Protein AF-A0A317QRP1-F1 (afdb_monomer_lite)

Radius of gyration: 17.44 Å; chains: 1; bounding box: 38×17×51 Å

pLDDT: mean 96.58, std 3.31, range [70.5, 98.56]

Structure (mmCIF, N/CA/C/O backbone):
data_AF-A0A317QRP1-F1
#
_entry.id   AF-A0A317QRP1-F1
#
loop_
_atom_site.group_PDB
_atom_site.id
_atom_site.type_symbol
_atom_site.label_atom_id
_atom_site.label_alt_id
_atom_site.label_comp_id
_atom_site.label_asym_id
_atom_site.label_entity_id
_atom_site.label_seq_id
_atom_site.pdbx_PDB_ins_code
_atom_site.Cartn_x
_atom_site.Cartn_y
_atom_site.Cartn_z
_atom_site.occupancy
_atom_site.B_iso_or_equiv
_atom_site.auth_seq_id
_atom_site.auth_comp_id
_atom_site.auth_asym_id
_atom_site.auth_atom_id
_atom_site.pdbx_PDB_model_num
ATOM 1 N N . MET A 1 1 ? 5.384 5.061 7.048 1.00 94.00 1 MET A N 1
ATOM 2 C CA . MET A 1 1 ? 4.164 5.455 7.794 1.00 94.00 1 MET A CA 1
ATOM 3 C C . MET A 1 1 ? 3.035 4.505 7.427 1.00 94.00 1 MET A C 1
ATOM 5 O O . MET A 1 1 ? 3.038 4.067 6.279 1.00 94.00 1 MET A O 1
ATOM 9 N N . PRO A 1 2 ? 2.108 4.182 8.346 1.00 97.81 2 PRO A N 1
ATOM 10 C CA . PRO A 1 2 ? 0.932 3.372 8.033 1.00 97.81 2 PRO A CA 1
ATOM 11 C C . PRO A 1 2 ? 0.092 3.996 6.920 1.00 97.81 2 PRO A C 1
ATOM 13 O O . PRO A 1 2 ? 0.009 5.221 6.827 1.00 97.81 2 PRO A O 1
ATOM 16 N N . GLN A 1 3 ? -0.564 3.168 6.108 1.00 96.88 3 GLN A N 1
ATOM 17 C CA . GLN A 1 3 ? -1.478 3.639 5.063 1.00 96.88 3 GLN A CA 1
ATOM 18 C C . GLN A 1 3 ? -2.864 2.992 5.176 1.00 96.88 3 GLN A C 1
ATOM 20 O O . GLN A 1 3 ? -3.000 1.866 5.650 1.00 96.88 3 GLN A O 1
ATOM 25 N N . LEU A 1 4 ? -3.896 3.702 4.720 1.00 97.88 4 LEU A N 1
ATOM 26 C CA . LEU A 1 4 ? -5.253 3.180 4.578 1.00 97.88 4 LEU A CA 1
ATOM 27 C C . LEU A 1 4 ? -5.610 3.085 3.098 1.00 97.88 4 LEU A C 1
ATOM 29 O O . LEU A 1 4 ? -5.580 4.089 2.388 1.00 97.88 4 LEU A O 1
ATOM 33 N N . VAL A 1 5 ? -6.000 1.893 2.652 1.00 97.94 5 VAL A N 1
ATOM 34 C CA . VAL A 1 5 ? -6.439 1.644 1.278 1.00 97.94 5 VAL A CA 1
ATOM 35 C C . VAL A 1 5 ? -7.933 1.342 1.254 1.00 97.94 5 VAL A C 1
ATOM 37 O O . VAL A 1 5 ? -8.413 0.418 1.912 1.00 97.94 5 VAL A O 1
ATOM 40 N N . VAL A 1 6 ? -8.678 2.095 0.445 1.00 97.88 6 VAL A N 1
ATOM 41 C CA . VAL A 1 6 ? -10.045 1.719 0.072 1.00 97.88 6 VAL A CA 1
ATOM 42 C C . VAL A 1 6 ? -9.962 0.810 -1.148 1.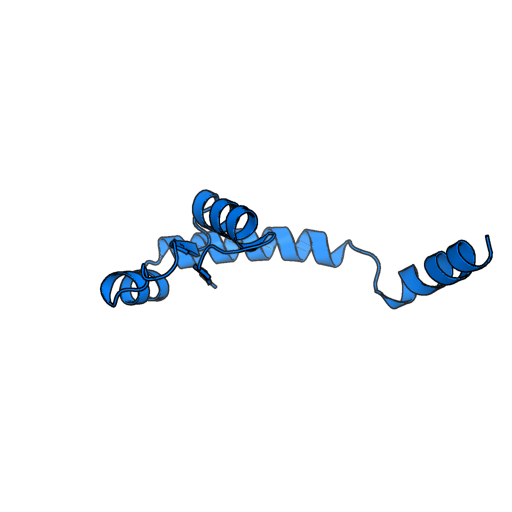00 97.88 6 VAL A C 1
ATOM 44 O O . VAL A 1 6 ? -9.595 1.252 -2.244 1.00 97.88 6 VAL A O 1
ATOM 47 N N . ARG A 1 7 ? -10.293 -0.469 -0.954 1.00 97.25 7 ARG A N 1
ATOM 48 C CA . ARG A 1 7 ? -10.365 -1.462 -2.027 1.00 97.25 7 ARG A CA 1
ATOM 49 C C . ARG A 1 7 ? -11.307 -0.959 -3.115 1.00 97.25 7 ARG A C 1
ATOM 51 O O . ARG A 1 7 ? -12.341 -0.348 -2.853 1.00 97.25 7 ARG A O 1
ATOM 58 N N . GLY A 1 8 ? -10.951 -1.224 -4.362 1.00 94.00 8 GLY A N 1
ATOM 59 C CA . GLY A 1 8 ? -11.729 -0.771 -5.504 1.00 94.00 8 GLY A CA 1
ATOM 60 C C . GLY A 1 8 ? -11.257 -1.413 -6.794 1.00 94.00 8 GLY A C 1
ATOM 61 O O . GLY A 1 8 ? -10.553 -2.419 -6.769 1.00 94.00 8 GLY A O 1
ATOM 62 N N . ALA A 1 9 ? -11.669 -0.824 -7.913 1.00 92.00 9 ALA A N 1
ATOM 63 C CA . ALA A 1 9 ? -11.278 -1.281 -9.238 1.00 92.00 9 ALA A CA 1
ATOM 64 C C . ALA A 1 9 ? -9.755 -1.238 -9.447 1.00 92.00 9 ALA A C 1
ATOM 66 O O . ALA A 1 9 ? -9.056 -0.408 -8.856 1.00 92.00 9 ALA A O 1
ATOM 67 N N . GLY A 1 10 ? -9.283 -2.102 -10.345 1.00 92.06 10 GLY A N 1
ATOM 68 C CA . GLY A 1 10 ? -7.870 -2.248 -10.668 1.00 92.06 10 GLY A CA 1
ATOM 69 C C . GLY A 1 10 ? -7.097 -2.970 -9.569 1.00 92.06 10 GLY A C 1
ATOM 70 O O . GLY A 1 10 ? -7.605 -3.870 -8.902 1.00 92.06 10 GLY A O 1
ATOM 71 N N . ASP A 1 11 ? -5.857 -2.550 -9.383 1.00 95.25 11 ASP A N 1
ATOM 72 C CA . ASP A 1 11 ? -4.908 -3.123 -8.434 1.00 95.25 11 ASP A CA 1
ATOM 73 C C . ASP A 1 11 ? -5.148 -2.690 -6.980 1.00 95.25 11 ASP A C 1
ATOM 75 O O . ASP A 1 11 ? -4.593 -3.296 -6.069 1.00 95.25 11 ASP A O 1
ATOM 79 N N . ARG A 1 12 ? -6.015 -1.698 -6.721 1.00 94.88 12 ARG A N 1
ATOM 80 C CA . ARG A 1 12 ? -6.282 -1.202 -5.356 1.00 94.88 12 ARG A CA 1
ATOM 81 C C . ARG A 1 12 ? -6.729 -2.290 -4.384 1.00 94.88 12 ARG A C 1
ATOM 83 O O . ARG A 1 12 ? -6.431 -2.189 -3.197 1.00 94.88 12 ARG A O 1
ATOM 90 N N . ARG A 1 13 ? -7.442 -3.317 -4.861 1.00 96.12 13 ARG A N 1
ATOM 91 C CA . ARG A 1 13 ? -7.786 -4.487 -4.038 1.00 96.12 13 ARG A CA 1
ATOM 92 C C . ARG A 1 13 ? -6.525 -5.257 -3.649 1.00 96.12 13 ARG A C 1
ATOM 94 O O . ARG A 1 13 ? -6.233 -5.357 -2.465 1.00 96.12 13 ARG A O 1
ATOM 101 N N . THR A 1 14 ? -5.760 -5.710 -4.639 1.00 97.62 14 THR A N 1
ATOM 102 C CA . THR A 1 14 ? -4.527 -6.479 -4.438 1.00 97.62 14 THR A CA 1
ATOM 103 C C . THR A 1 14 ? -3.513 -5.723 -3.583 1.00 97.62 14 THR A C 1
ATOM 105 O O . THR A 1 14 ? -3.015 -6.266 -2.602 1.00 97.62 14 THR A O 1
ATOM 108 N N . ASN A 1 15 ? -3.248 -4.453 -3.893 1.00 96.50 15 ASN A N 1
ATOM 109 C CA . ASN A 1 15 ? -2.289 -3.637 -3.149 1.00 96.50 15 ASN A CA 1
ATOM 110 C C . ASN A 1 15 ? -2.755 -3.414 -1.704 1.00 96.50 15 ASN A C 1
ATOM 112 O O . ASN A 1 15 ? -1.957 -3.533 -0.778 1.00 96.50 15 ASN A O 1
ATOM 116 N N . GLY A 1 16 ? -4.051 -3.149 -1.492 1.00 97.44 16 GLY A N 1
ATOM 117 C CA . GLY A 1 16 ? -4.621 -3.036 -0.150 1.00 97.44 16 GLY A CA 1
ATOM 118 C C . GLY A 1 16 ? -4.491 -4.331 0.654 1.00 97.44 16 GLY A C 1
ATOM 119 O O . GLY A 1 16 ? -4.113 -4.291 1.824 1.00 97.44 16 GLY A O 1
ATOM 120 N N . ASP A 1 17 ? -4.743 -5.477 0.022 1.00 97.31 17 ASP A N 1
ATOM 121 C CA . ASP A 1 17 ? -4.604 -6.789 0.658 1.00 97.31 17 ASP A CA 1
ATOM 122 C C . ASP A 1 17 ? -3.149 -7.082 1.042 1.00 97.31 17 ASP A C 1
ATOM 124 O O . ASP A 1 17 ? -2.900 -7.537 2.156 1.00 97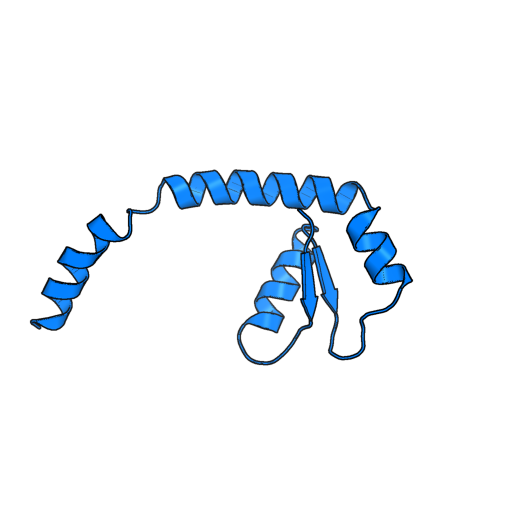.31 17 ASP A O 1
ATOM 128 N N . LEU A 1 18 ? -2.182 -6.750 0.181 1.00 97.75 18 LEU A N 1
ATOM 129 C CA . LEU A 1 18 ? -0.753 -6.905 0.474 1.00 97.75 18 LEU A CA 1
ATOM 130 C C . LEU A 1 18 ? -0.296 -6.005 1.629 1.00 97.75 18 LEU A C 1
ATOM 132 O O . LEU A 1 18 ? 0.400 -6.465 2.535 1.00 97.75 18 LEU A O 1
ATOM 136 N N . VAL A 1 19 ? -0.725 -4.740 1.634 1.00 97.31 19 VAL A N 1
ATOM 137 C CA . VAL A 1 19 ? -0.440 -3.795 2.724 1.00 97.31 19 VAL A CA 1
ATOM 138 C C . VAL A 1 19 ? -0.981 -4.319 4.053 1.00 97.31 19 VAL A C 1
ATOM 140 O O . VAL A 1 19 ? -0.253 -4.345 5.048 1.00 97.31 19 VAL A O 1
ATOM 143 N N . ALA A 1 20 ? -2.245 -4.753 4.071 1.00 97.69 20 ALA A N 1
ATOM 144 C CA . ALA A 1 20 ? -2.886 -5.272 5.273 1.00 97.69 20 ALA A CA 1
ATOM 145 C C . ALA A 1 20 ? -2.243 -6.587 5.740 1.00 97.69 20 ALA A C 1
ATOM 147 O O . ALA A 1 20 ? -2.018 -6.762 6.936 1.00 97.69 20 ALA A O 1
ATOM 148 N N . ALA A 1 21 ? -1.888 -7.483 4.813 1.00 98.06 21 ALA A N 1
ATOM 149 C CA . ALA A 1 21 ? -1.225 -8.749 5.119 1.00 98.06 21 ALA A CA 1
ATOM 150 C C . ALA A 1 21 ? 0.166 -8.556 5.743 1.00 98.06 21 ALA A C 1
ATOM 152 O O . ALA A 1 21 ? 0.554 -9.326 6.619 1.00 98.06 21 ALA A O 1
ATOM 153 N N . ARG A 1 22 ? 0.905 -7.515 5.337 1.00 97.25 22 ARG A N 1
ATOM 154 C CA . ARG A 1 22 ? 2.196 -7.144 5.948 1.00 97.25 22 ARG A CA 1
ATOM 155 C C . ARG A 1 22 ? 2.043 -6.375 7.265 1.00 97.25 22 ARG A C 1
ATOM 157 O O . ARG A 1 22 ? 3.045 -6.098 7.910 1.00 97.25 22 ARG A O 1
ATOM 164 N N . GLY A 1 23 ? 0.826 -5.990 7.652 1.00 97.81 23 GLY A N 1
ATOM 165 C CA . GLY A 1 23 ? 0.585 -5.139 8.821 1.00 97.81 23 GLY A CA 1
ATOM 166 C C . GLY A 1 23 ? 1.059 -3.690 8.646 1.00 97.81 23 GLY A C 1
ATOM 167 O O . GLY A 1 23 ? 1.020 -2.918 9.595 1.00 97.81 23 GLY A O 1
ATOM 168 N N . ALA A 1 24 ? 1.463 -3.286 7.438 1.00 97.81 24 ALA A N 1
ATOM 169 C CA . ALA A 1 24 ? 1.955 -1.938 7.139 1.00 97.81 24 ALA A CA 1
ATOM 170 C C . ALA A 1 24 ? 0.821 -0.907 6.957 1.00 97.81 24 ALA A C 1
ATOM 172 O O . ALA A 1 24 ? 1.052 0.249 6.590 1.00 97.81 24 ALA A O 1
ATOM 173 N N . GLY A 1 25 ? -0.425 -1.323 7.165 1.00 98.19 25 GLY A N 1
ATOM 174 C CA . GLY A 1 25 ? -1.597 -0.489 6.983 1.00 98.19 25 GLY A CA 1
ATOM 175 C C . GLY A 1 25 ? -2.900 -1.264 7.116 1.00 98.19 25 GLY A C 1
ATOM 176 O O . GLY A 1 25 ? -2.928 -2.419 7.538 1.00 98.19 25 GLY A O 1
ATOM 177 N N . LEU A 1 26 ? -3.992 -0.602 6.750 1.00 98.44 26 LEU A N 1
ATOM 178 C CA . LEU A 1 26 ? -5.348 -1.135 6.810 1.00 98.44 26 LEU A CA 1
ATOM 179 C C . LEU A 1 26 ? -5.975 -1.107 5.415 1.00 98.44 26 LEU A C 1
ATOM 181 O O . LEU A 1 26 ? -5.720 -0.197 4.626 1.00 98.44 26 LEU A O 1
ATOM 185 N N . ALA A 1 27 ? -6.842 -2.076 5.131 1.00 98.19 27 ALA A N 1
ATOM 186 C CA . ALA A 1 27 ? -7.611 -2.116 3.895 1.00 98.19 27 ALA A CA 1
ATOM 187 C C . ALA A 1 27 ? -9.090 -2.371 4.180 1.00 98.19 27 ALA A C 1
ATOM 189 O O . ALA A 1 27 ? -9.449 -3.313 4.894 1.00 98.19 27 ALA A O 1
ATOM 190 N N . VAL A 1 28 ? -9.946 -1.534 3.599 1.00 98.25 28 VAL A N 1
ATOM 191 C CA . VAL A 1 28 ? -11.404 -1.574 3.773 1.00 98.25 28 VAL A CA 1
ATOM 192 C C . VAL A 1 28 ? -12.102 -1.575 2.423 1.00 98.25 28 VAL A C 1
ATOM 194 O O . VAL A 1 28 ? -11.565 -1.066 1.443 1.00 98.25 28 VAL A O 1
ATOM 197 N N . ASP A 1 29 ? -13.306 -2.130 2.359 1.00 97.38 29 ASP A N 1
ATOM 198 C CA . ASP A 1 29 ? -14.177 -1.951 1.197 1.00 97.38 29 ASP A CA 1
ATOM 199 C C . ASP A 1 29 ? -14.820 -0.545 1.199 1.00 97.38 29 ASP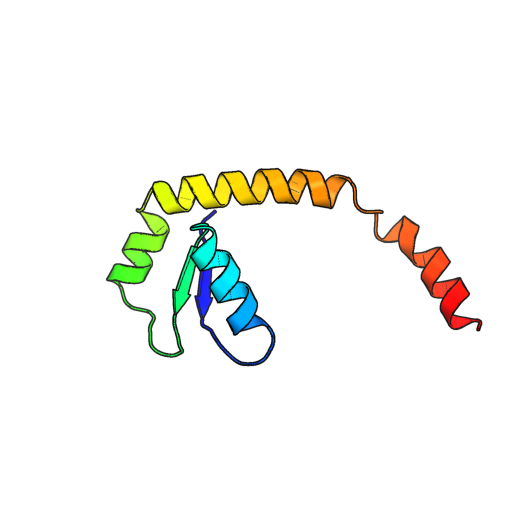 A C 1
ATOM 201 O O . ASP A 1 29 ? -14.800 0.150 2.225 1.00 97.38 29 ASP A O 1
ATOM 205 N N . PRO A 1 30 ? -15.376 -0.079 0.062 1.00 96.88 30 PRO A N 1
ATOM 206 C CA . PRO A 1 30 ? -16.068 1.206 -0.010 1.00 96.88 30 PRO A CA 1
ATOM 207 C C . PRO A 1 30 ? -17.143 1.349 1.076 1.00 96.88 30 PRO A C 1
ATOM 209 O O . PRO A 1 30 ? -17.937 0.441 1.300 1.00 96.88 30 PRO A O 1
ATOM 212 N N . GLY A 1 31 ? -17.161 2.498 1.759 1.00 96.44 31 GLY A N 1
ATOM 213 C CA . GLY A 1 31 ? -18.047 2.747 2.905 1.00 96.44 31 GLY A CA 1
ATOM 214 C C . GLY A 1 31 ? -17.538 2.204 4.249 1.00 96.44 31 GLY A C 1
ATOM 215 O O . GLY A 1 31 ? -18.159 2.464 5.272 1.00 96.44 31 GLY A O 1
ATOM 216 N N . GLY A 1 32 ? -16.398 1.503 4.278 1.00 97.06 32 GLY A N 1
ATOM 217 C CA . GLY A 1 32 ? -15.817 0.926 5.497 1.00 97.06 32 GLY A CA 1
ATOM 218 C C . GLY A 1 32 ? -14.925 1.864 6.322 1.00 97.06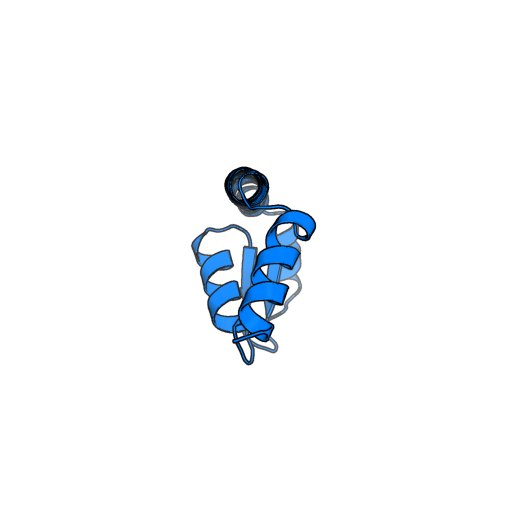 32 GLY A C 1
ATOM 219 O O . GLY A 1 32 ? -14.318 1.420 7.295 1.00 97.06 32 GLY A O 1
ATOM 220 N N . ILE A 1 33 ? -14.803 3.142 5.947 1.00 97.88 33 ILE A N 1
ATOM 221 C CA . ILE A 1 33 ? -14.043 4.120 6.737 1.00 97.88 33 ILE A CA 1
ATOM 222 C C . ILE A 1 33 ? -14.886 4.549 7.936 1.00 97.88 33 ILE A C 1
ATOM 224 O O . ILE A 1 33 ? -15.992 5.060 7.778 1.00 97.88 33 ILE A O 1
ATOM 228 N N . THR A 1 34 ? -14.336 4.380 9.134 1.00 98.31 34 THR A N 1
ATOM 229 C CA . THR A 1 34 ? -14.972 4.763 10.398 1.00 98.31 34 THR A CA 1
ATOM 230 C C . THR A 1 34 ? -13.982 5.516 11.284 1.00 98.31 34 THR A C 1
ATOM 232 O O . THR A 1 34 ? -12.769 5.379 11.118 1.00 98.31 34 THR A O 1
ATOM 235 N N . THR A 1 35 ? -14.478 6.289 12.253 1.00 98.56 35 THR A N 1
ATOM 236 C CA . THR A 1 35 ? -13.617 6.988 13.224 1.00 98.56 35 THR A CA 1
ATOM 237 C C . THR A 1 35 ? -12.680 6.035 13.978 1.00 98.56 35 THR A C 1
ATOM 239 O O . THR A 1 35 ? -11.478 6.291 13.947 1.00 98.56 35 THR A O 1
ATOM 242 N N . PRO A 1 36 ? -13.137 4.893 14.541 1.00 98.38 36 PRO A N 1
ATOM 243 C CA . PRO A 1 36 ? -12.237 3.966 15.236 1.00 98.38 36 PRO A CA 1
ATOM 244 C C . PRO A 1 36 ? -11.134 3.393 14.338 1.00 98.38 36 PRO A C 1
ATOM 246 O O . PRO A 1 36 ? -10.025 3.117 14.789 1.00 98.38 36 PRO A O 1
ATOM 249 N N . LEU A 1 37 ? -11.420 3.218 13.045 1.00 98.00 37 LEU A N 1
ATOM 250 C CA . LEU A 1 37 ? -10.432 2.750 12.078 1.00 98.00 37 LEU A CA 1
ATOM 251 C C . LEU A 1 37 ? -9.347 3.805 11.822 1.00 98.00 37 LEU A C 1
ATOM 253 O O . LEU A 1 37 ? -8.168 3.461 11.746 1.00 98.00 37 LEU A O 1
ATOM 257 N N . LEU A 1 38 ? -9.733 5.080 11.720 1.00 98.38 38 LEU A N 1
ATOM 258 C CA . LEU A 1 38 ? -8.788 6.189 11.580 1.00 98.38 38 LEU A CA 1
ATOM 259 C C . LEU A 1 38 ? -7.965 6.393 12.855 1.00 98.38 38 LEU A C 1
ATOM 261 O O . LEU A 1 38 ? -6.755 6.577 12.764 1.00 98.38 38 LEU A O 1
ATOM 265 N N . GLU A 1 39 ? -8.589 6.295 14.029 1.00 98.56 39 GLU A N 1
ATOM 266 C CA . GLU A 1 39 ? -7.897 6.350 15.321 1.00 98.56 39 GLU A CA 1
ATOM 267 C C . GLU A 1 39 ? -6.856 5.239 15.424 1.00 98.56 39 GLU A C 1
ATOM 269 O O . GLU A 1 39 ? -5.698 5.507 15.745 1.00 98.56 39 GLU A O 1
ATOM 274 N N . ARG A 1 40 ? -7.221 4.002 15.069 1.00 98.00 40 ARG A N 1
ATOM 275 C CA . ARG A 1 40 ? -6.273 2.887 15.028 1.00 98.00 40 ARG A CA 1
ATOM 276 C C . ARG A 1 40 ? -5.123 3.155 14.058 1.00 98.00 40 ARG A C 1
ATOM 278 O O . ARG A 1 40 ? -3.976 2.952 14.433 1.00 98.00 40 ARG A O 1
ATOM 285 N N . LEU A 1 41 ? -5.403 3.630 12.842 1.00 98.31 41 LEU A N 1
ATOM 286 C CA . LEU A 1 41 ? -4.374 3.895 11.828 1.00 98.31 41 LEU A CA 1
ATOM 287 C C . LEU A 1 41 ? -3.264 4.825 12.342 1.00 98.31 41 LEU A C 1
ATOM 289 O O . LEU A 1 41 ? -2.100 4.629 11.994 1.00 98.31 41 LEU A O 1
ATOM 293 N N . VAL A 1 42 ? -3.627 5.832 13.144 1.00 97.94 42 VAL A N 1
ATOM 294 C CA . VAL A 1 42 ? -2.684 6.847 13.638 1.00 97.94 42 VAL A CA 1
ATOM 295 C C . VAL A 1 42 ? -2.105 6.542 15.018 1.00 97.94 42 VAL A C 1
ATOM 297 O O . VAL A 1 42 ? -1.062 7.096 15.356 1.00 97.94 42 VAL A O 1
ATOM 300 N N . SER A 1 43 ? -2.764 5.703 15.823 1.00 97.94 43 SER A N 1
ATOM 301 C CA . SER A 1 43 ? -2.366 5.447 17.216 1.00 97.94 43 SER A CA 1
ATOM 302 C C . SER A 1 43 ? -1.770 4.064 17.464 1.00 97.94 43 SER A C 1
ATOM 304 O O . SER A 1 43 ? -1.085 3.896 18.469 1.00 97.94 43 SER A O 1
ATOM 306 N N . ASP A 1 44 ? -1.992 3.087 16.581 1.00 98.38 44 ASP A N 1
ATOM 307 C CA . ASP A 1 44 ? -1.473 1.728 16.742 1.00 98.38 44 ASP A CA 1
ATOM 308 C C . ASP A 1 44 ? 0.037 1.683 16.420 1.00 98.38 44 ASP A C 1
ATOM 310 O O . ASP A 1 44 ? 0.431 1.794 15.250 1.00 98.38 44 ASP A O 1
ATOM 314 N N . PRO A 1 45 ? 0.915 1.511 17.430 1.00 98.00 45 PRO A N 1
ATOM 315 C CA . PRO A 1 45 ? 2.357 1.530 17.215 1.00 98.00 45 PRO A CA 1
ATOM 316 C C . PRO A 1 45 ? 2.841 0.335 16.385 1.00 98.00 45 PRO A C 1
ATOM 318 O O . PRO A 1 45 ? 3.885 0.438 15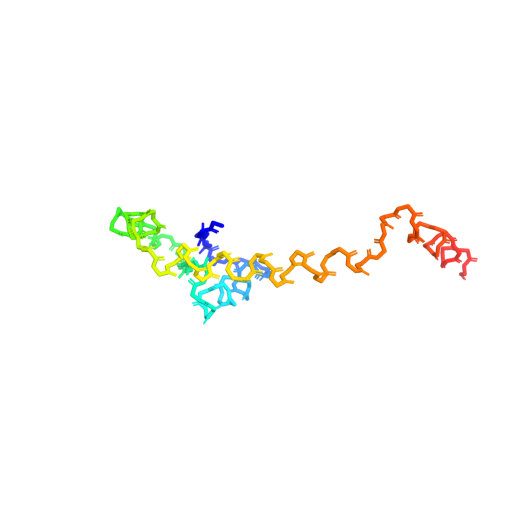.738 1.00 98.00 45 PRO A O 1
ATOM 321 N N . ALA A 1 46 ? 2.093 -0.775 16.352 1.00 98.25 46 ALA A N 1
ATOM 322 C CA . ALA A 1 46 ? 2.462 -1.943 15.558 1.00 98.25 46 ALA A CA 1
ATOM 323 C C . ALA A 1 46 ? 2.342 -1.654 14.055 1.00 98.25 46 ALA A C 1
ATOM 325 O O . ALA A 1 46 ? 3.223 -2.041 13.287 1.00 98.25 46 ALA A O 1
ATOM 326 N N . LEU A 1 47 ? 1.312 -0.902 13.642 1.00 98.25 47 LEU A N 1
ATOM 327 C CA . LEU A 1 47 ? 1.181 -0.450 12.254 1.00 98.25 47 LEU A CA 1
ATOM 328 C C . LEU A 1 47 ? 2.361 0.445 11.858 1.00 98.25 47 LEU A C 1
ATOM 330 O O . LEU A 1 47 ? 2.903 0.317 10.760 1.00 98.25 47 LEU A O 1
ATOM 334 N N . ALA A 1 48 ? 2.763 1.362 12.744 1.00 98.12 48 ALA A N 1
ATOM 335 C CA . ALA A 1 48 ? 3.867 2.282 12.479 1.00 98.12 48 ALA A CA 1
ATOM 336 C C . ALA A 1 48 ? 5.210 1.553 12.347 1.00 98.12 48 ALA A C 1
ATOM 338 O O . ALA A 1 48 ? 5.966 1.854 11.420 1.00 98.12 48 ALA A O 1
ATOM 339 N N . ALA A 1 49 ? 5.471 0.581 13.225 1.00 98.38 49 ALA A N 1
ATOM 340 C CA . ALA A 1 49 ? 6.668 -0.252 13.179 1.00 98.38 49 ALA A CA 1
ATOM 341 C C . ALA A 1 49 ? 6.735 -1.077 11.883 1.00 98.38 49 ALA A C 1
ATOM 343 O O . ALA A 1 49 ? 7.684 -0.922 11.115 1.00 98.38 49 ALA A O 1
ATOM 344 N N . ALA A 1 50 ? 5.686 -1.848 11.575 1.00 98.38 50 ALA A N 1
ATOM 345 C CA . ALA A 1 50 ? 5.636 -2.683 10.372 1.00 98.38 50 ALA A CA 1
ATOM 346 C C . ALA A 1 50 ? 5.751 -1.854 9.081 1.00 98.38 50 ALA A C 1
ATOM 348 O O . ALA A 1 50 ? 6.464 -2.221 8.147 1.00 98.38 50 ALA A O 1
ATOM 349 N N . ALA A 1 51 ? 5.101 -0.688 9.027 1.00 98.19 51 ALA A N 1
ATOM 350 C CA . ALA A 1 51 ? 5.239 0.216 7.890 1.00 98.19 51 ALA A CA 1
ATOM 351 C C . ALA A 1 51 ? 6.654 0.808 7.755 1.00 98.19 51 ALA A C 1
ATOM 353 O O . ALA A 1 51 ? 7.054 1.170 6.649 1.00 98.19 51 ALA A O 1
ATOM 354 N N . GLY A 1 52 ? 7.393 0.957 8.859 1.00 98.00 52 GLY A N 1
ATOM 355 C CA . GLY A 1 52 ? 8.796 1.373 8.853 1.00 98.00 52 GLY A CA 1
ATOM 356 C C . GLY A 1 52 ? 9.722 0.288 8.305 1.00 98.00 52 GLY A C 1
ATOM 357 O O . GLY A 1 52 ? 10.561 0.584 7.458 1.00 98.00 52 GLY A O 1
ATOM 358 N N . GLU A 1 53 ? 9.522 -0.962 8.725 1.00 97.88 53 GLU A N 1
ATOM 359 C CA . GLU A 1 53 ? 10.278 -2.127 8.240 1.00 97.88 53 GLU A CA 1
ATOM 360 C C . GLU A 1 53 ? 10.106 -2.317 6.730 1.00 97.88 53 GLU A C 1
ATOM 362 O O . GLU A 1 53 ? 11.089 -2.315 5.989 1.00 97.88 53 GLU A O 1
ATOM 367 N N . VAL A 1 54 ? 8.856 -2.358 6.255 1.00 97.12 54 VAL A N 1
ATOM 368 C CA . VAL A 1 54 ? 8.554 -2.486 4.820 1.00 97.12 54 VAL A CA 1
ATOM 369 C C . VAL A 1 54 ? 9.150 -1.327 4.019 1.00 97.12 54 VAL A C 1
ATOM 371 O O . VAL A 1 54 ? 9.672 -1.535 2.927 1.00 97.12 54 VAL A O 1
ATOM 374 N N . ALA A 1 55 ? 9.104 -0.100 4.548 1.00 96.56 55 ALA A N 1
ATOM 375 C CA . ALA A 1 55 ? 9.702 1.047 3.873 1.00 96.56 55 ALA A CA 1
ATOM 376 C C . ALA A 1 55 ? 11.231 0.935 3.774 1.00 96.56 55 ALA A C 1
ATOM 378 O O . ALA A 1 55 ? 11.788 1.329 2.753 1.00 96.56 55 ALA A O 1
ATOM 379 N N . ALA A 1 56 ? 11.905 0.402 4.796 1.00 96.75 56 ALA A N 1
ATOM 380 C CA . ALA A 1 56 ? 13.352 0.205 4.778 1.00 96.75 56 ALA A CA 1
ATOM 381 C C . ALA A 1 56 ? 13.770 -0.873 3.766 1.00 96.75 56 ALA A C 1
ATOM 383 O O . ALA A 1 56 ? 14.693 -0.643 2.983 1.00 96.75 56 ALA A O 1
ATOM 384 N N . GLU A 1 57 ? 13.060 -2.005 3.737 1.00 94.94 57 GLU A N 1
ATOM 385 C CA . GLU A 1 57 ? 13.254 -3.065 2.737 1.00 94.94 57 GLU A CA 1
ATOM 386 C C . GLU A 1 57 ? 13.063 -2.513 1.317 1.00 94.94 57 GLU A C 1
ATOM 388 O O . GLU A 1 57 ? 13.953 -2.608 0.471 1.00 94.94 57 GLU A O 1
ATOM 393 N N . MET A 1 58 ? 11.936 -1.837 1.082 1.00 93.31 58 MET A N 1
ATOM 394 C CA . MET A 1 58 ? 11.599 -1.268 -0.221 1.00 93.31 58 MET A CA 1
ATOM 395 C C . MET A 1 58 ? 12.584 -0.175 -0.651 1.00 93.31 58 MET A C 1
ATOM 397 O O . MET A 1 58 ? 12.925 -0.090 -1.827 1.00 93.31 58 MET A O 1
ATOM 401 N N . ALA A 1 59 ? 13.066 0.658 0.274 1.00 94.06 59 ALA A N 1
ATOM 402 C CA . ALA A 1 59 ? 14.057 1.685 -0.036 1.00 94.06 59 ALA A CA 1
ATOM 403 C C . ALA A 1 59 ? 15.381 1.074 -0.513 1.00 94.06 59 ALA A C 1
ATOM 405 O O . ALA A 1 59 ? 15.985 1.601 -1.447 1.00 94.06 59 ALA A O 1
ATOM 406 N N . ALA A 1 60 ? 15.812 -0.041 0.086 1.00 94.50 60 ALA A N 1
ATOM 407 C CA . ALA A 1 60 ? 17.003 -0.759 -0.359 1.00 94.50 60 ALA A CA 1
ATOM 408 C C . ALA A 1 60 ? 16.821 -1.332 -1.776 1.00 94.50 60 ALA A C 1
ATOM 410 O O . ALA A 1 60 ? 17.712 -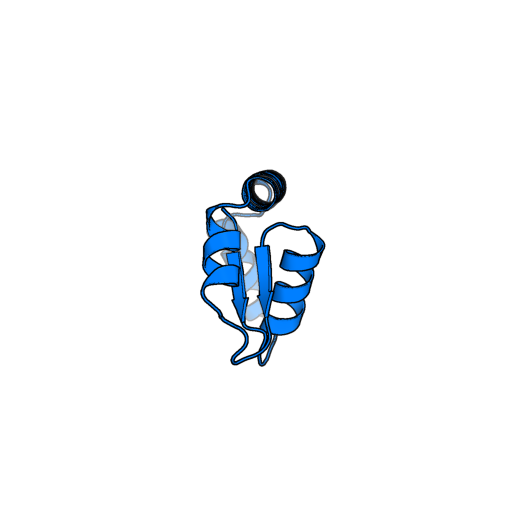1.187 -2.612 1.00 94.50 60 ALA A O 1
ATOM 411 N N . GLU A 1 61 ? 15.656 -1.917 -2.070 1.00 93.94 61 GLU A N 1
ATOM 412 C CA . GLU A 1 61 ? 15.335 -2.428 -3.409 1.00 93.94 61 GLU A CA 1
ATOM 413 C C . GLU A 1 61 ? 15.257 -1.306 -4.453 1.00 93.94 61 GLU A C 1
ATOM 415 O O . GLU A 1 61 ? 15.880 -1.398 -5.509 1.00 93.94 61 GLU A O 1
ATOM 420 N N . MET A 1 62 ? 14.553 -0.213 -4.146 1.00 93.62 62 MET A N 1
ATOM 421 C CA . MET A 1 62 ? 14.417 0.942 -5.040 1.00 93.62 62 MET A CA 1
ATOM 422 C C . MET A 1 62 ? 15.757 1.621 -5.318 1.00 93.62 62 MET A C 1
ATOM 424 O O . MET A 1 62 ? 15.995 2.052 -6.443 1.00 93.62 62 MET A O 1
ATOM 428 N N . ALA A 1 63 ? 16.648 1.694 -4.326 1.00 94.56 63 ALA A N 1
ATOM 429 C CA . ALA A 1 63 ? 17.992 2.236 -4.512 1.00 94.56 63 ALA A CA 1
ATOM 430 C C . ALA A 1 63 ? 18.857 1.379 -5.454 1.00 94.56 63 ALA A C 1
ATOM 432 O O . ALA A 1 63 ? 19.796 1.899 -6.053 1.00 94.56 63 ALA A O 1
ATOM 433 N N . ALA A 1 64 ? 18.548 0.086 -5.596 1.00 95.50 64 ALA A N 1
ATOM 434 C CA . ALA A 1 64 ? 19.211 -0.811 -6.540 1.00 95.50 64 ALA A CA 1
ATOM 435 C C . ALA A 1 64 ? 18.596 -0.773 -7.953 1.00 95.50 64 ALA A C 1
ATOM 437 O O . ALA A 1 64 ? 19.166 -1.348 -8.884 1.00 95.50 64 ALA A O 1
ATOM 438 N N . MET A 1 65 ? 17.444 -0.118 -8.138 1.00 96.12 65 MET A N 1
ATOM 439 C CA . MET A 1 65 ? 16.831 0.036 -9.457 1.00 96.12 65 MET A CA 1
ATOM 440 C C . MET A 1 65 ? 17.588 1.083 -10.293 1.00 96.12 65 MET A C 1
ATOM 442 O O . MET A 1 65 ? 18.057 2.082 -9.745 1.00 96.12 65 MET A O 1
ATOM 446 N N . PRO A 1 66 ? 17.681 0.907 -11.626 1.00 96.25 66 PRO A N 1
ATOM 447 C CA . PRO A 1 66 ? 18.263 1.920 -12.501 1.00 96.25 66 PRO A CA 1
ATOM 448 C C . PRO A 1 66 ? 17.521 3.251 -12.377 1.00 96.25 66 PRO A C 1
ATOM 450 O O . PRO A 1 66 ? 16.287 3.272 -12.274 1.00 96.25 66 PRO A O 1
ATOM 453 N N . ALA A 1 67 ? 18.247 4.367 -12.451 1.00 95.62 67 ALA A N 1
ATOM 454 C CA . ALA A 1 67 ? 17.587 5.660 -12.511 1.00 95.62 67 ALA A CA 1
ATOM 455 C C . ALA A 1 67 ? 16.790 5.762 -13.823 1.00 95.62 67 ALA A C 1
ATOM 457 O O . ALA A 1 67 ? 17.183 5.176 -14.836 1.00 95.62 67 ALA A O 1
ATOM 458 N N . PRO A 1 68 ? 15.702 6.551 -13.874 1.00 96.06 68 PRO A N 1
ATOM 459 C CA . PRO A 1 68 ? 14.933 6.717 -15.107 1.00 96.06 68 PRO A CA 1
ATOM 460 C C . PRO A 1 68 ? 15.798 7.114 -16.315 1.00 96.06 68 PRO A C 1
ATOM 462 O O . PRO A 1 68 ? 15.579 6.615 -17.416 1.00 96.06 68 PRO A O 1
ATOM 465 N N . ALA A 1 69 ? 16.819 7.952 -16.101 1.00 97.38 69 ALA A N 1
ATOM 466 C CA . ALA A 1 69 ? 17.762 8.365 -17.140 1.00 97.38 69 ALA A CA 1
ATOM 467 C C . ALA A 1 69 ? 18.565 7.195 -17.740 1.00 97.38 69 ALA A C 1
ATOM 469 O O . ALA A 1 69 ? 18.868 7.225 -18.932 1.00 97.38 69 ALA A O 1
ATOM 470 N N . ASP A 1 70 ? 18.844 6.153 -16.954 1.00 96.81 70 ASP A N 1
ATOM 471 C CA . ASP A 1 70 ? 19.578 4.963 -17.399 1.00 96.81 70 ASP A CA 1
ATOM 472 C C . ASP A 1 70 ? 18.687 4.013 -18.217 1.00 96.81 70 ASP A C 1
ATOM 474 O O . ASP A 1 70 ? 19.174 3.256 -19.056 1.00 96.81 70 ASP A O 1
ATOM 478 N N . VAL A 1 71 ? 17.366 4.066 -18.009 1.00 97.44 71 VAL A N 1
ATOM 479 C CA . VAL A 1 71 ? 16.386 3.220 -18.712 1.00 97.44 71 VAL A CA 1
ATOM 480 C C . VAL A 1 71 ? 16.011 3.793 -20.084 1.00 97.44 71 VAL A C 1
ATOM 482 O O . VAL A 1 71 ? 15.796 3.037 -21.035 1.00 97.44 71 VAL A O 1
ATOM 485 N N . VAL A 1 72 ? 15.950 5.124 -20.216 1.00 98.00 72 VAL A N 1
ATOM 486 C CA . VAL A 1 72 ? 15.506 5.819 -21.444 1.00 98.00 72 VAL A CA 1
ATOM 487 C C . VAL A 1 72 ? 16.220 5.343 -22.722 1.00 98.00 72 VAL A C 1
ATOM 489 O O . VAL A 1 72 ? 15.519 5.089 -23.706 1.00 98.00 72 VAL A O 1
ATOM 492 N N . PRO A 1 73 ? 17.556 5.159 -22.762 1.00 97.56 73 PRO A N 1
ATOM 493 C CA . PRO A 1 73 ? 18.235 4.673 -23.963 1.00 97.56 73 PRO A CA 1
ATOM 494 C C . PRO A 1 73 ? 17.707 3.319 -24.457 1.00 97.56 73 PRO A C 1
ATOM 496 O O . PRO A 1 73 ? 17.519 3.137 -25.660 1.00 97.56 73 PRO A O 1
ATOM 499 N N . GLY A 1 74 ? 17.404 2.395 -23.539 1.00 97.25 74 GLY A N 1
ATOM 500 C CA . GLY A 1 74 ? 16.845 1.085 -23.878 1.00 97.25 74 GLY A CA 1
ATOM 501 C C . GLY A 1 74 ? 15.438 1.177 -24.472 1.00 97.25 74 GLY A C 1
ATOM 502 O O . GLY A 1 74 ? 15.117 0.446 -25.407 1.00 97.25 74 GLY A O 1
ATOM 503 N N . LEU A 1 75 ? 14.617 2.118 -23.993 1.00 97.25 75 LEU A N 1
ATOM 504 C CA . LEU A 1 75 ? 13.281 2.370 -24.546 1.00 97.25 75 LEU A CA 1
ATOM 505 C C . LEU A 1 75 ? 13.349 2.942 -25.968 1.00 97.25 75 LEU A C 1
ATOM 507 O O . LEU A 1 75 ? 12.577 2.525 -26.832 1.00 97.25 75 LEU A O 1
ATOM 511 N N . LEU A 1 76 ? 14.285 3.863 -26.224 1.00 97.56 76 LEU A N 1
ATOM 512 C CA . LEU A 1 76 ? 14.500 4.425 -27.561 1.00 97.56 76 LEU A CA 1
ATOM 513 C C . LEU A 1 76 ? 14.944 3.357 -28.557 1.00 97.56 76 LEU A C 1
ATOM 515 O O . LEU A 1 76 ? 14.511 3.382 -29.705 1.00 97.56 76 LEU A O 1
ATOM 519 N N . GLU A 1 77 ? 15.786 2.421 -28.123 1.00 97.44 77 GLU A N 1
ATOM 520 C CA . GLU A 1 77 ? 16.195 1.305 -28.968 1.00 97.44 77 GLU A CA 1
ATOM 521 C C . GLU A 1 77 ? 15.035 0.348 -29.253 1.00 97.44 77 GLU A C 1
ATOM 523 O O . GLU A 1 77 ? 14.844 -0.065 -30.395 1.00 97.44 77 GLU A O 1
ATOM 528 N N . LEU A 1 78 ? 14.201 0.052 -28.251 1.00 97.56 78 LEU A N 1
ATOM 529 C CA . LEU A 1 78 ? 13.022 -0.794 -28.438 1.00 97.56 78 LEU A CA 1
ATOM 530 C C . LEU A 1 78 ? 12.048 -0.214 -29.471 1.00 97.56 78 LEU A C 1
ATOM 532 O O . LEU A 1 78 ? 11.515 -0.960 -30.283 1.00 97.56 78 LEU A O 1
ATOM 536 N N . ALA A 1 79 ? 11.833 1.103 -29.449 1.00 96.50 79 ALA A N 1
ATOM 537 C CA . ALA A 1 79 ? 10.897 1.791 -30.339 1.00 96.50 79 ALA A CA 1
ATOM 538 C C . ALA A 1 79 ? 11.378 1.896 -31.799 1.00 96.50 79 ALA A C 1
ATOM 540 O O . ALA A 1 79 ? 10.593 2.260 -32.672 1.00 96.50 79 ALA A O 1
ATOM 541 N N . ARG A 1 80 ? 12.659 1.615 -32.070 1.00 93.75 80 ARG A N 1
ATOM 542 C CA . ARG A 1 80 ? 13.205 1.550 -33.437 1.00 93.75 80 ARG A CA 1
ATOM 543 C C . ARG A 1 80 ? 12.984 0.192 -34.109 1.00 93.75 80 ARG A C 1
ATOM 545 O O . ARG A 1 80 ? 13.264 0.082 -35.301 1.00 93.75 80 ARG A O 1
ATOM 552 N N . ARG A 1 81 ? 12.551 -0.821 -33.353 1.00 70.50 81 ARG A N 1
ATOM 553 C CA . ARG A 1 81 ? 12.254 -2.177 -33.839 1.00 70.50 81 ARG A CA 1
ATOM 554 C C . ARG A 1 81 ? 10.824 -2.273 -34.351 1.00 70.50 81 ARG A C 1
ATOM 556 O O . ARG A 1 81 ? 10.631 -3.065 -35.297 1.00 70.50 81 ARG A O 1
#

InterPro domains:
  IPR010610 Erythromycin biosynthesis protein CIII-like, C-terminal domain [PF06722] (1-78)

Foldseek 3Di:
DADEQADDPDCSPVVQVVCVVLLLYHYDYPPPDDPVRVVCRPPVVSNVVSVVVVVVVVVVVVVPDDDPVVCVVVVVVVVVD

Sequence (81 aa):
MPQLVVRGAGDRRTNGDLVAARGAGLAVDPGGITTPLLERLVSDPALAAAAGEVAAEMAAEMAAMPAPADVVPGLLELARR

Secondary structure (DSSP, 8-state):
--EEEE--TTTHHHHHHHHHHTTSEEEE-TT---HHHHHHHHH-HHHHHHHHHHHHHHHHHHHTSPPHHHHHHHHHHHTT-

Organism: NCBI:txid1137989